Protein AF-0000000084980792 (afdb_homodimer)

Organism: NCBI:txid883114

Sequence (150 aa):
MAELKFEIVENLGVLSTNAKGWRKELNLVSWNERDAKYDLREWNEDHTRMSKGITFTEEEAKVLKEILIDEFENNMAELKFEIVENLGVLSTNAKGWRKELNLVSWNERDAKYDLREWNEDHTRMSKGITFTEEEAKVLKEILIDEFENN

Radius of gyration: 15.35 Å; Cα contacts (8 Å, |Δi|>4): 292; chains: 2; bounding box: 36×41×45 Å

Foldseek 3Di:
DPPWDKDFPFWPDWPDADPQGKTFTWTQMDIPNDGTWTKTWIAHPVRPDTDDTDTDHPVRVVVVVVVVCCVPPVD/DPPWDKDFPFWPDWPDADPQGKTFTWTQMDIPNDGTWTKTWIAHPVRPDTDDTDTDHPVRVVVVVVVVCCVPPVD

Solvent-accessible surface area (backbone atoms only — not comparable to full-atom values): 8312 Å² total; per-residue (Å²): 126,87,77,87,43,71,42,80,76,40,85,66,42,74,45,46,69,50,96,88,48,33,29,34,30,40,25,32,33,18,57,68,83,40,80,64,30,42,31,43,33,36,24,38,82,83,63,83,46,67,54,74,36,42,72,35,54,73,69,32,47,52,44,46,32,52,43,42,45,44,57,69,73,73,93,127,85,76,88,44,72,43,79,76,40,82,67,43,74,47,47,70,49,97,87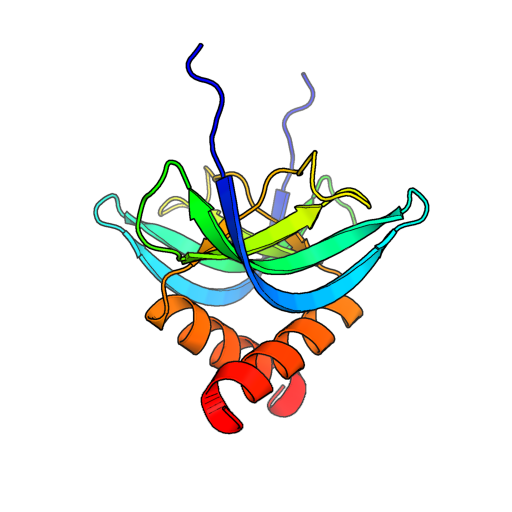,48,33,29,33,30,39,26,31,33,18,55,68,83,40,80,65,29,42,30,44,34,34,24,38,81,83,64,83,46,68,54,75,37,44,72,33,53,71,69,31,49,52,44,45,32,52,42,42,44,43,59,70,73,73,93

pLDDT: mean 93.64, std 9.21, range [44.5, 98.44]

Structure (mmCIF, N/CA/C/O backbone):
data_AF-0000000084980792-model_v1
#
loop_
_entity.id
_entity.type
_entity.pdbx_description
1 polymer 'Transcriptional coactivator p15 (PC4) C-terminal domain-containing protein'
#
loop_
_atom_site.group_PDB
_atom_site.id
_atom_site.type_symbol
_atom_site.label_atom_id
_atom_site.label_alt_id
_atom_site.label_comp_id
_atom_site.label_asym_id
_atom_site.label_entity_id
_atom_site.label_seq_id
_atom_site.pdbx_PDB_ins_code
_atom_site.Cartn_x
_atom_site.Cartn_y
_atom_site.Cartn_z
_atom_site.occupancy
_atom_site.B_iso_or_equiv
_atom_site.auth_seq_id
_atom_site.auth_comp_id
_atom_site.auth_asym_id
_atom_site.auth_atom_id
_atom_site.pdbx_PDB_model_num
ATOM 1 N N . MET A 1 1 ? 0.505 22.641 -14.539 1 45.34 1 MET A N 1
ATOM 2 C CA . MET A 1 1 ? -0.158 21.812 -13.539 1 45.34 1 MET A CA 1
ATOM 3 C C . MET A 1 1 ? 0.55 21.906 -12.195 1 45.34 1 MET A C 1
ATOM 5 O O . MET A 1 1 ? 1.742 22.219 -12.133 1 45.34 1 MET A O 1
ATOM 9 N N . ALA A 1 2 ? 0.026 22.297 -11.094 1 53.94 2 ALA A N 1
ATOM 10 C CA . ALA A 1 2 ? 0.738 22.594 -9.852 1 53.94 2 ALA A CA 1
ATOM 11 C C . ALA A 1 2 ? 1.658 21.438 -9.469 1 53.94 2 ALA A C 1
ATOM 13 O O . ALA A 1 2 ? 1.346 20.281 -9.719 1 53.94 2 ALA A O 1
ATOM 14 N N . GLU A 1 3 ? 2.926 21.516 -9.453 1 67.44 3 GLU A N 1
ATOM 15 C CA . GLU A 1 3 ? 3.934 20.516 -9.102 1 67.44 3 GLU A CA 1
ATOM 16 C C . GLU A 1 3 ? 3.607 19.844 -7.773 1 67.44 3 GLU A C 1
ATOM 18 O O . GLU A 1 3 ? 3.283 20.516 -6.793 1 67.44 3 GLU A O 1
ATOM 23 N N . LEU A 1 4 ? 3.213 18.578 -7.695 1 77.75 4 LEU A N 1
ATOM 24 C CA . LEU A 1 4 ? 2.965 17.828 -6.477 1 77.75 4 LEU A CA 1
ATOM 25 C C . LEU A 1 4 ? 4.129 17.969 -5.504 1 77.75 4 LEU A C 1
ATOM 27 O O . LEU A 1 4 ? 5.277 17.672 -5.855 1 77.75 4 LEU A O 1
ATOM 31 N N . LYS A 1 5 ? 3.859 18.688 -4.453 1 90.12 5 LYS A N 1
ATOM 32 C CA . LYS A 1 5 ? 4.879 18.859 -3.426 1 90.12 5 LYS A CA 1
ATOM 33 C C . LYS A 1 5 ? 4.766 17.797 -2.348 1 90.12 5 LYS A C 1
ATOM 35 O O . LYS A 1 5 ? 3.67 17.5 -1.868 1 90.12 5 LYS A O 1
ATOM 40 N N . PHE A 1 6 ? 5.848 17.141 -2.158 1 94.06 6 PHE A N 1
ATOM 41 C CA . PHE A 1 6 ? 5.859 16.188 -1.057 1 94.06 6 PHE A CA 1
ATOM 42 C C . PHE A 1 6 ? 7.117 16.359 -0.209 1 94.06 6 PHE A C 1
ATOM 44 O O . PHE A 1 6 ? 8.148 16.797 -0.706 1 94.06 6 PHE A O 1
ATOM 51 N N . GLU A 1 7 ? 6.914 16.016 1.064 1 94.81 7 GLU A N 1
ATOM 52 C CA . GLU A 1 7 ? 8.016 15.961 2.023 1 94.81 7 GLU A CA 1
ATOM 53 C C . GLU A 1 7 ? 7.973 14.664 2.83 1 94.81 7 GLU A C 1
ATOM 55 O O . GLU A 1 7 ? 6.957 14.352 3.453 1 94.81 7 GLU A O 1
ATOM 60 N N . ILE A 1 8 ? 9.086 13.938 2.729 1 96 8 ILE A N 1
ATOM 61 C CA . ILE A 1 8 ? 9.211 12.781 3.611 1 96 8 ILE A CA 1
ATOM 62 C C . ILE A 1 8 ? 9.609 13.242 5.012 1 96 8 ILE A C 1
ATOM 64 O O . ILE A 1 8 ? 10.742 13.664 5.234 1 96 8 ILE A O 1
ATOM 68 N N . VAL A 1 9 ? 8.711 13.094 5.887 1 96.44 9 VAL A N 1
ATOM 69 C CA . VAL A 1 9 ? 8.891 13.578 7.25 1 96.44 9 VAL A CA 1
ATOM 70 C C . VAL A 1 9 ? 9.703 12.57 8.055 1 96.44 9 VAL A C 1
ATOM 72 O O . VAL A 1 9 ? 10.516 12.953 8.898 1 96.44 9 VAL A O 1
ATOM 75 N N . GLU A 1 10 ? 9.391 11.344 7.852 1 96.69 10 GLU A N 1
ATOM 76 C CA . GLU A 1 10 ? 10.047 10.266 8.578 1 96.69 10 GLU A CA 1
ATOM 77 C C . GLU A 1 10 ? 10.094 8.984 7.746 1 96.69 10 GLU A C 1
ATOM 79 O O . GLU A 1 10 ? 9.094 8.602 7.137 1 96.69 10 GLU A O 1
ATOM 84 N N . ASN A 1 11 ? 11.273 8.391 7.633 1 97.12 11 ASN A N 1
ATOM 85 C CA . ASN A 1 11 ? 11.406 7.059 7.055 1 97.12 11 ASN A CA 1
ATOM 86 C C . ASN A 1 11 ? 11.227 5.969 8.109 1 97.12 11 ASN A C 1
ATOM 88 O O . ASN A 1 11 ? 12.047 5.84 9.016 1 97.12 11 ASN A O 1
ATOM 92 N N . LEU A 1 12 ? 10.188 5.203 7.93 1 97.62 12 LEU A N 1
ATOM 93 C CA . LEU A 1 12 ? 9.914 4.172 8.93 1 97.62 12 LEU A CA 1
ATOM 94 C C . LEU A 1 12 ? 10.609 2.863 8.562 1 97.62 12 LEU A C 1
ATOM 96 O O . LEU A 1 12 ? 10.945 2.072 9.445 1 97.62 12 LEU A O 1
ATOM 100 N N . GLY A 1 13 ? 10.766 2.627 7.293 1 97.75 13 GLY A N 1
ATOM 101 C CA . GLY A 1 13 ? 11.469 1.41 6.914 1 97.75 13 GLY A CA 1
ATOM 102 C C . GLY A 1 13 ? 11.422 1.142 5.422 1 97.75 13 GLY A C 1
ATOM 103 O O . GLY A 1 13 ? 10.609 1.724 4.699 1 97.75 13 GLY A O 1
ATOM 104 N N . VAL A 1 14 ? 12.398 0.324 5.004 1 98.06 14 VAL A N 1
ATOM 105 C CA . VAL A 1 14 ? 12.5 -0.122 3.619 1 98.06 14 VAL A CA 1
ATOM 106 C C . VAL A 1 14 ? 12.062 -1.582 3.514 1 98.06 14 VAL A C 1
ATOM 108 O O . VAL A 1 14 ? 12.57 -2.441 4.242 1 98.06 14 VAL A O 1
ATOM 111 N N . LEU A 1 15 ? 11.086 -1.791 2.611 1 98.25 15 LEU A N 1
ATOM 112 C CA . LEU A 1 15 ? 10.609 -3.158 2.449 1 98.25 15 LEU A CA 1
ATOM 113 C C . LEU A 1 15 ? 11.516 -3.945 1.509 1 98.25 15 LEU A C 1
ATOM 115 O O . LEU A 1 15 ? 11.773 -5.133 1.732 1 98.25 15 LEU A O 1
ATOM 119 N N . SER A 1 16 ? 11.914 -3.301 0.427 1 97.94 16 SER A N 1
ATOM 120 C CA . SER A 1 16 ? 12.766 -3.957 -0.554 1 97.94 16 SER A CA 1
ATOM 121 C C . SER A 1 16 ? 13.422 -2.941 -1.486 1 97.94 16 SER A C 1
ATOM 123 O O . SER A 1 16 ? 13.016 -1.776 -1.521 1 97.94 16 SER A O 1
ATOM 125 N N . THR A 1 17 ? 14.5 -3.379 -2.125 1 97.38 17 THR A N 1
ATOM 126 C CA . THR A 1 17 ? 15.164 -2.646 -3.197 1 97.38 17 THR A CA 1
ATOM 127 C C . THR A 1 17 ? 15.211 -3.48 -4.473 1 97.38 17 THR A C 1
ATOM 129 O O . THR A 1 17 ? 15.641 -4.633 -4.449 1 97.38 17 THR A O 1
ATOM 132 N N . ASN A 1 18 ? 14.648 -2.838 -5.617 1 95.56 18 ASN A N 1
ATOM 133 C CA . ASN A 1 18 ? 14.648 -3.633 -6.844 1 95.56 18 ASN A CA 1
ATOM 134 C C . ASN A 1 18 ? 15.938 -3.438 -7.637 1 95.56 18 ASN A C 1
ATOM 136 O O . ASN A 1 18 ? 16.844 -2.713 -7.203 1 95.56 18 ASN A O 1
ATOM 140 N N . ALA A 1 19 ? 15.992 -4.145 -8.758 1 94.56 19 ALA A N 1
ATOM 141 C CA . ALA A 1 19 ? 17.219 -4.188 -9.547 1 94.56 19 ALA A CA 1
ATOM 142 C C . ALA A 1 19 ? 17.594 -2.797 -10.047 1 94.56 19 ALA A C 1
ATOM 144 O O . ALA A 1 19 ? 18.781 -2.514 -10.289 1 94.56 19 ALA A O 1
ATOM 145 N N . LYS A 1 20 ? 16.688 -1.832 -10.211 1 94.88 20 LYS A N 1
ATOM 146 C CA . LYS A 1 20 ? 16.922 -0.485 -10.719 1 94.88 20 LYS A CA 1
ATOM 147 C C . LYS A 1 20 ? 17.281 0.479 -9.594 1 94.88 20 LYS A C 1
ATOM 149 O O . LYS A 1 20 ? 17.531 1.66 -9.836 1 94.88 20 LYS A O 1
ATOM 154 N N . GLY A 1 21 ? 17.25 -0.039 -8.391 1 96 21 GLY A N 1
ATOM 155 C CA . GLY A 1 21 ? 17.609 0.781 -7.246 1 96 21 GLY A CA 1
ATOM 156 C C . GLY A 1 21 ? 16.422 1.43 -6.582 1 96 21 GLY A C 1
ATOM 157 O O . GLY A 1 21 ? 16.562 2.182 -5.613 1 96 21 GLY A O 1
ATOM 158 N N . TRP A 1 22 ? 15.289 1.213 -7.09 1 97.3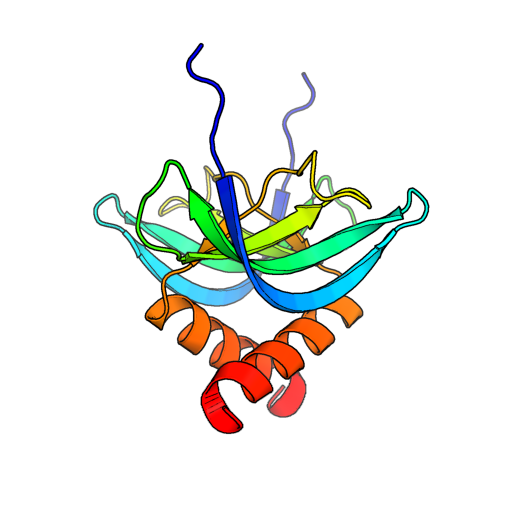1 22 TRP A N 1
ATOM 159 C CA . TRP A 1 22 ? 14.086 1.748 -6.469 1 97.31 22 TRP A CA 1
ATOM 160 C C . TRP A 1 22 ? 13.766 1.012 -5.168 1 97.31 22 TRP A C 1
ATOM 162 O O . TRP A 1 22 ? 13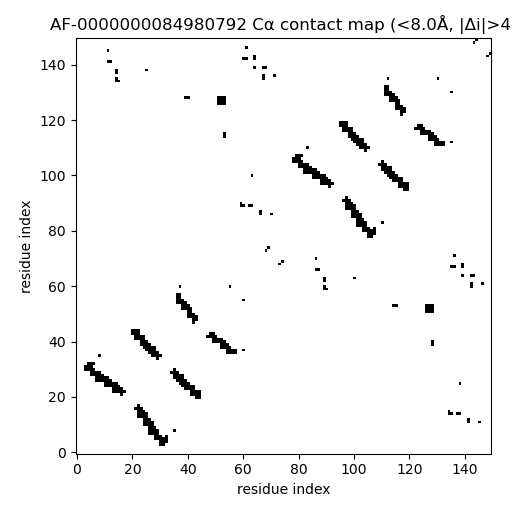.891 -0.214 -5.098 1 97.31 22 TRP A O 1
ATOM 172 N N . ARG A 1 23 ? 13.359 1.793 -4.148 1 97.69 23 ARG A N 1
ATOM 173 C CA . ARG A 1 23 ? 13.086 1.238 -2.826 1 97.69 23 ARG A CA 1
ATOM 174 C C . ARG A 1 23 ? 11.602 1.351 -2.482 1 97.69 23 ARG A C 1
ATOM 176 O O . ARG A 1 23 ? 11 2.408 -2.664 1 97.69 23 ARG A O 1
ATOM 183 N N . LYS A 1 24 ? 11.039 0.201 -2.129 1 98.06 24 LYS A N 1
ATOM 184 C CA . LYS A 1 24 ? 9.711 0.223 -1.521 1 98.06 24 LYS A CA 1
ATOM 185 C C . LYS A 1 24 ? 9.797 0.557 -0.034 1 98.06 24 LYS A C 1
ATOM 187 O O . LYS A 1 24 ? 10.43 -0.167 0.736 1 98.06 24 LYS A O 1
ATOM 192 N N . GLU A 1 25 ? 9.102 1.697 0.306 1 98.19 25 GLU A N 1
ATOM 193 C CA . GLU A 1 25 ? 9.312 2.207 1.658 1 98.19 25 GLU A CA 1
ATOM 194 C C . GLU A 1 25 ? 7.988 2.525 2.34 1 98.19 25 GLU A C 1
ATOM 196 O O . GLU A 1 25 ? 7.02 2.912 1.68 1 98.19 25 GLU A O 1
ATOM 201 N N . LEU A 1 26 ? 7.949 2.316 3.623 1 98.38 26 LEU A N 1
ATOM 202 C CA . LEU A 1 26 ? 6.949 2.938 4.484 1 98.38 26 LEU A CA 1
ATOM 203 C C . LEU A 1 26 ? 7.492 4.215 5.117 1 98.38 26 LEU A C 1
ATOM 205 O O . LEU A 1 26 ? 8.539 4.191 5.766 1 98.38 26 LEU A O 1
ATOM 209 N N . ASN A 1 27 ? 6.82 5.297 4.828 1 98 27 ASN A N 1
ATOM 210 C CA . ASN A 1 27 ? 7.215 6.602 5.34 1 98 27 ASN A CA 1
ATOM 211 C C . ASN A 1 27 ? 6.02 7.375 5.895 1 98 27 ASN A C 1
ATOM 213 O O . ASN A 1 27 ? 4.871 7.039 5.602 1 98 27 ASN A O 1
ATOM 217 N N . LEU A 1 28 ? 6.352 8.297 6.758 1 97.88 28 LEU A N 1
ATOM 218 C CA . LEU A 1 28 ? 5.43 9.406 6.965 1 97.88 28 LEU A CA 1
ATOM 219 C C . LEU A 1 28 ? 5.695 10.531 5.965 1 97.88 28 LEU A C 1
ATOM 221 O O . LEU A 1 28 ? 6.805 11.07 5.914 1 97.88 28 LEU A O 1
ATOM 225 N N . VAL A 1 29 ? 4.699 10.805 5.117 1 96.56 29 VAL A N 1
ATOM 226 C CA . VAL A 1 29 ? 4.906 11.758 4.039 1 96.56 29 VAL A CA 1
ATOM 227 C C . VAL A 1 29 ? 3.85 12.859 4.113 1 96.56 29 VAL A C 1
ATOM 229 O O . VAL A 1 29 ? 2.664 12.578 4.301 1 96.56 29 VAL A O 1
ATOM 232 N N . SER A 1 30 ? 4.309 14.133 4.066 1 96.69 30 SER A N 1
ATOM 233 C CA . SER A 1 30 ? 3.428 15.281 3.875 1 96.69 30 SER A CA 1
ATOM 234 C C . SER A 1 30 ? 3.234 15.586 2.395 1 96.69 30 SER A C 1
ATOM 236 O O . SER A 1 30 ? 4.203 15.852 1.68 1 96.69 30 SER A O 1
ATOM 238 N N . TRP A 1 31 ? 1.978 15.516 1.952 1 94.06 31 TRP A N 1
ATOM 239 C CA . TRP A 1 31 ? 1.623 15.805 0.566 1 94.06 31 TRP A CA 1
ATOM 240 C C . TRP A 1 31 ? 0.959 17.172 0.45 1 94.06 31 TRP A C 1
ATOM 242 O O . TRP A 1 31 ? -0.046 17.438 1.111 1 94.06 31 TRP A O 1
ATOM 252 N N . ASN A 1 32 ? 1.549 17.969 -0.332 1 93.88 32 ASN A N 1
ATOM 253 C CA . ASN A 1 32 ? 1.041 19.312 -0.573 1 93.88 32 ASN A CA 1
ATOM 254 C C . ASN A 1 32 ? 0.936 20.125 0.723 1 93.88 32 ASN A C 1
ATOM 256 O O . ASN A 1 32 ? -0.074 20.781 0.968 1 93.88 32 ASN A O 1
ATOM 260 N N . GLU A 1 33 ? 1.863 19.859 1.594 1 92.81 33 GLU A N 1
ATOM 261 C CA . GLU A 1 33 ? 2.035 20.625 2.824 1 92.81 33 GLU A CA 1
ATOM 262 C C . GLU A 1 33 ? 0.911 20.344 3.814 1 92.81 33 GLU A C 1
ATOM 264 O O . GLU A 1 33 ? 0.549 21.203 4.617 1 92.81 33 GLU A O 1
ATOM 269 N N . ARG A 1 34 ? 0.296 19.234 3.656 1 94.44 34 ARG A N 1
ATOM 270 C CA . ARG A 1 34 ? -0.721 18.781 4.602 1 94.44 34 ARG A CA 1
ATOM 271 C C . ARG A 1 34 ? -0.111 17.891 5.676 1 94.44 34 ARG A C 1
ATOM 273 O O . ARG A 1 34 ? 1.098 17.641 5.676 1 94.44 34 ARG A O 1
ATOM 280 N N . ASP A 1 35 ? -0.936 17.594 6.602 1 95.25 35 ASP A N 1
ATOM 281 C CA . ASP A 1 35 ? -0.464 16.719 7.668 1 95.25 35 ASP A CA 1
ATOM 282 C C . ASP A 1 35 ? 0.107 15.43 7.098 1 95.25 35 ASP A C 1
ATOM 284 O O . ASP A 1 35 ? -0.446 14.859 6.156 1 95.25 35 ASP A O 1
ATOM 288 N N . ALA A 1 36 ? 1.197 14.977 7.684 1 96.06 36 ALA A N 1
ATOM 289 C CA . ALA A 1 36 ? 1.863 13.766 7.215 1 96.06 36 ALA A CA 1
ATOM 290 C C . ALA A 1 36 ? 0.975 12.539 7.414 1 96.06 36 ALA A C 1
ATOM 292 O O . ALA A 1 36 ? 0.259 12.438 8.414 1 96.06 36 ALA A O 1
ATOM 293 N N . LYS A 1 37 ? 1.021 11.641 6.473 1 96.31 37 LYS A N 1
ATOM 294 C CA . LYS A 1 37 ? 0.324 10.359 6.531 1 96.31 37 LYS A CA 1
ATOM 295 C C . LYS A 1 37 ? 1.292 9.203 6.324 1 96.31 37 LYS A C 1
ATOM 297 O O . LYS A 1 37 ? 2.381 9.383 5.777 1 96.31 37 LYS A O 1
ATOM 302 N N . TYR A 1 38 ? 0.862 8.117 6.844 1 97.81 38 TYR A N 1
ATOM 303 C CA . TYR A 1 38 ? 1.593 6.914 6.465 1 97.81 38 TYR A CA 1
ATOM 304 C C . TYR A 1 38 ? 1.484 6.664 4.965 1 97.81 38 TYR A C 1
ATOM 306 O O . TYR A 1 38 ? 0.412 6.824 4.379 1 97.81 38 TYR A O 1
ATOM 314 N N . ASP A 1 39 ? 2.609 6.34 4.367 1 97.62 39 ASP A N 1
ATOM 315 C CA . ASP A 1 39 ? 2.686 6.191 2.918 1 97.62 39 ASP A CA 1
ATOM 316 C C . ASP A 1 39 ? 3.535 4.98 2.535 1 97.62 39 ASP A C 1
ATOM 318 O O . ASP A 1 39 ? 4.633 4.793 3.066 1 97.62 39 ASP A O 1
ATOM 322 N N . LEU A 1 40 ? 2.953 4.125 1.795 1 97.88 40 LEU A N 1
ATOM 323 C CA . LEU A 1 40 ? 3.67 2.982 1.237 1 97.88 40 LEU A CA 1
ATOM 324 C C . LEU A 1 40 ? 3.85 3.135 -0.269 1 97.88 40 LEU A C 1
ATOM 326 O O . LEU A 1 40 ? 2.867 3.197 -1.012 1 97.88 40 LEU A O 1
ATOM 330 N N . ARG A 1 41 ? 5.156 3.262 -0.71 1 97.25 41 ARG A N 1
ATOM 331 C CA . ARG A 1 41 ? 5.422 3.514 -2.123 1 97.25 41 ARG A CA 1
ATOM 332 C C . ARG A 1 41 ? 6.875 3.209 -2.473 1 97.25 41 ARG A C 1
ATOM 334 O O . ARG A 1 41 ? 7.699 2.99 -1.583 1 97.25 41 ARG A O 1
ATOM 341 N N . GLU A 1 42 ? 7.098 3.164 -3.809 1 97.19 42 GLU A N 1
ATOM 342 C CA . GLU A 1 42 ? 8.461 2.988 -4.293 1 97.19 42 GLU A CA 1
ATOM 343 C C . GLU A 1 42 ? 9.102 4.328 -4.641 1 97.19 42 GLU A C 1
ATOM 345 O O . GLU A 1 42 ? 8.453 5.191 -5.238 1 97.19 42 GLU A O 1
ATOM 350 N N . TRP A 1 43 ? 10.289 4.414 -4.246 1 97.06 43 TRP A N 1
ATOM 351 C CA . TRP A 1 43 ? 11.055 5.637 -4.461 1 97.06 43 TRP A CA 1
ATOM 352 C C . TRP A 1 43 ? 12.367 5.336 -5.176 1 97.06 43 TRP A C 1
ATOM 354 O O . TRP A 1 43 ? 13 4.309 -4.918 1 97.06 43 TRP A O 1
ATOM 364 N N . ASN A 1 44 ? 12.68 6.297 -6.016 1 96.38 44 ASN A N 1
ATOM 365 C CA . ASN A 1 44 ? 14.031 6.164 -6.551 1 96.38 44 ASN A CA 1
ATOM 366 C C . ASN A 1 44 ? 15.086 6.539 -5.512 1 96.38 44 ASN A C 1
ATOM 368 O O . ASN A 1 44 ? 14.75 6.996 -4.418 1 96.38 44 ASN A O 1
ATOM 372 N N . GLU A 1 45 ? 16.328 6.301 -5.859 1 91.06 45 GLU A N 1
ATOM 373 C CA . GLU A 1 45 ? 17.438 6.359 -4.91 1 91.06 45 GLU A CA 1
ATOM 374 C C . GLU A 1 45 ? 17.484 7.715 -4.211 1 91.06 45 GLU A C 1
ATOM 376 O O . GLU A 1 45 ? 17.688 7.781 -2.998 1 91.06 45 GLU A O 1
ATOM 381 N N . ASP A 1 46 ? 17.281 8.805 -4.926 1 90.25 46 ASP A N 1
ATOM 382 C CA . ASP A 1 46 ? 17.406 10.125 -4.324 1 90.25 46 ASP A CA 1
ATOM 383 C C . ASP A 1 46 ? 16.047 10.695 -3.957 1 90.25 46 ASP A C 1
ATOM 385 O O . ASP A 1 46 ? 15.914 11.891 -3.664 1 90.25 46 ASP A O 1
ATOM 389 N N . HIS A 1 47 ? 14.945 9.859 -3.939 1 91.81 47 HIS A N 1
ATOM 390 C CA . HIS A 1 47 ? 13.586 10.203 -3.549 1 91.81 47 HIS A CA 1
ATOM 391 C C . HIS A 1 47 ? 13.07 11.398 -4.348 1 91.81 47 HIS A C 1
ATOM 393 O O . HIS A 1 47 ? 12.305 12.219 -3.824 1 91.81 47 HIS A O 1
ATOM 399 N N . THR A 1 48 ? 13.547 11.531 -5.625 1 91.06 48 THR A N 1
ATOM 400 C CA . THR A 1 48 ? 13.039 12.594 -6.48 1 91.06 48 THR A CA 1
ATOM 401 C C . T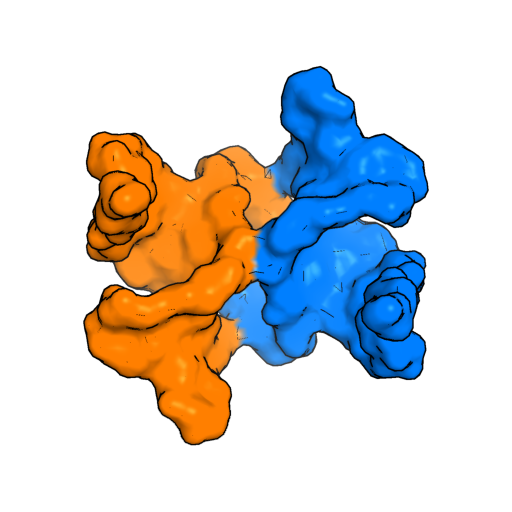HR A 1 48 ? 11.844 12.109 -7.301 1 91.06 48 THR A C 1
ATOM 403 O O . THR A 1 48 ? 11.086 12.914 -7.844 1 91.06 48 THR A O 1
ATOM 406 N N . ARG A 1 49 ? 11.742 10.789 -7.434 1 92.62 49 ARG A N 1
ATOM 407 C CA . ARG A 1 49 ? 10.625 10.156 -8.133 1 92.62 49 ARG A CA 1
ATOM 408 C C . ARG A 1 49 ? 9.977 9.078 -7.27 1 92.62 49 ARG A C 1
ATOM 410 O O . ARG A 1 49 ? 10.633 8.492 -6.406 1 92.62 49 ARG A O 1
ATOM 417 N N . MET A 1 50 ? 8.742 8.938 -7.574 1 93.88 50 MET A N 1
ATOM 418 C CA . MET A 1 50 ? 8.008 7.898 -6.859 1 93.88 50 MET A CA 1
ATOM 419 C C . MET A 1 50 ? 7 7.219 -7.781 1 93.88 50 MET A C 1
ATOM 421 O O . MET A 1 50 ? 6.57 7.801 -8.781 1 93.88 50 MET A O 1
ATOM 425 N N . SER A 1 51 ? 6.742 5.969 -7.406 1 92.25 51 SER A N 1
ATOM 426 C CA . SER A 1 51 ? 5.652 5.273 -8.086 1 92.25 51 SER A CA 1
ATOM 427 C C . SER A 1 51 ? 4.32 5.531 -7.391 1 92.25 51 SER A C 1
ATOM 429 O O . SER A 1 51 ? 4.246 6.332 -6.453 1 92.25 51 SER A O 1
ATOM 431 N N . LYS A 1 52 ? 3.348 5.008 -8.039 1 90 52 LYS A N 1
ATOM 432 C CA . LYS A 1 52 ? 2.061 5.062 -7.352 1 90 52 LYS A CA 1
ATOM 433 C C . LYS A 1 52 ? 2.104 4.277 -6.043 1 90 52 LYS A C 1
ATOM 435 O O . LYS A 1 52 ? 2.773 3.246 -5.953 1 90 52 LYS A O 1
ATOM 440 N N . GLY A 1 53 ? 1.457 4.836 -5.055 1 94.44 53 GLY A N 1
ATOM 441 C CA . GLY A 1 53 ? 1.394 4.203 -3.75 1 94.44 53 GLY A CA 1
ATOM 442 C C . GLY A 1 53 ? 0.057 4.395 -3.057 1 94.44 53 GLY A C 1
ATOM 443 O O . GLY A 1 53 ? -0.954 4.66 -3.711 1 94.44 53 GLY A O 1
ATOM 444 N N . ILE A 1 54 ? 0.145 4.152 -1.828 1 96 54 ILE A N 1
ATOM 445 C CA . ILE A 1 54 ? -1.084 4.262 -1.05 1 96 54 ILE A CA 1
ATOM 446 C C . ILE A 1 54 ? -0.783 4.895 0.305 1 96 54 ILE A C 1
ATOM 448 O O . ILE A 1 54 ? 0.271 4.645 0.895 1 96 54 ILE A O 1
ATOM 452 N N . THR A 1 55 ? -1.68 5.699 0.762 1 96.06 55 THR A N 1
ATOM 453 C CA . THR A 1 55 ? -1.562 6.344 2.064 1 96.06 55 THR A CA 1
ATOM 454 C C . THR A 1 55 ? -2.551 5.742 3.059 1 96.06 55 THR A C 1
ATOM 456 O O . THR A 1 55 ? -3.58 5.191 2.662 1 96.06 55 THR A O 1
ATOM 459 N N . PHE A 1 56 ? -2.199 5.855 4.273 1 95.81 56 PHE A N 1
ATOM 460 C CA . PHE A 1 56 ? -3.002 5.336 5.375 1 95.81 56 PHE A CA 1
ATOM 461 C C . PHE A 1 56 ? -3.088 6.352 6.508 1 95.81 56 PHE A C 1
ATOM 463 O O . PHE A 1 56 ? -2.141 7.102 6.75 1 95.81 56 PHE A O 1
ATOM 470 N N . THR A 1 57 ? -4.254 6.332 7.133 1 95.75 57 THR A N 1
ATOM 471 C CA . THR A 1 57 ? -4.305 6.965 8.445 1 95.75 57 THR A CA 1
ATOM 472 C C . THR A 1 57 ? -3.604 6.102 9.492 1 95.75 57 THR A C 1
ATOM 474 O O . THR A 1 57 ? -3.242 4.953 9.219 1 95.75 57 THR A O 1
ATOM 477 N N . GLU A 1 58 ? -3.404 6.734 10.664 1 96.31 58 GLU A N 1
ATOM 478 C CA . GLU A 1 58 ? -2.822 5.957 11.75 1 96.31 58 GLU A CA 1
ATOM 479 C C . GLU A 1 58 ? -3.699 4.758 12.109 1 96.31 58 GLU A C 1
ATOM 481 O O . GLU A 1 58 ? -3.193 3.662 12.352 1 96.31 58 GLU A O 1
ATOM 486 N N . GLU A 1 59 ? -4.961 4.973 12.156 1 97.31 59 GLU A N 1
ATOM 487 C CA . GLU A 1 59 ? -5.895 3.895 12.461 1 97.31 59 GLU A CA 1
ATOM 488 C C . GLU A 1 59 ? -5.777 2.762 11.445 1 97.31 59 GLU A C 1
ATOM 490 O O . GLU A 1 59 ? -5.742 1.588 11.82 1 97.31 59 GLU A O 1
ATOM 495 N N . GLU A 1 60 ? -5.688 3.072 10.227 1 97.94 60 GLU A N 1
ATOM 496 C CA . GLU A 1 60 ? -5.555 2.078 9.164 1 97.94 60 GLU A CA 1
ATOM 497 C C . GLU A 1 60 ? -4.254 1.294 9.305 1 97.94 60 GLU A C 1
ATOM 499 O O . GLU A 1 60 ? -4.223 0.083 9.07 1 97.94 60 GLU A O 1
ATOM 504 N N . ALA A 1 61 ? -3.199 2.018 9.641 1 98.12 61 ALA A N 1
ATOM 505 C CA . ALA A 1 61 ? -1.901 1.372 9.805 1 98.12 61 ALA A CA 1
ATOM 506 C C . ALA A 1 61 ? -1.942 0.346 10.938 1 98.12 61 ALA A C 1
ATOM 508 O O . ALA A 1 61 ? -1.334 -0.722 10.836 1 98.12 61 ALA A O 1
ATOM 509 N N . LYS A 1 62 ? -2.658 0.701 11.945 1 98.19 62 LYS A N 1
ATOM 510 C CA . LYS A 1 62 ? -2.779 -0.222 13.07 1 98.19 62 LYS A CA 1
ATOM 511 C C . LYS A 1 62 ? -3.562 -1.47 12.672 1 98.19 62 LYS A C 1
ATOM 513 O O . LYS A 1 62 ? -3.195 -2.586 13.047 1 98.19 62 LYS A O 1
ATOM 518 N N . VAL A 1 63 ? -4.598 -1.246 11.945 1 98.38 63 VAL A N 1
ATOM 519 C CA . VAL A 1 63 ? -5.383 -2.385 11.477 1 98.38 63 VAL A CA 1
ATOM 520 C C . VAL A 1 63 ? -4.531 -3.26 10.562 1 98.38 63 VAL A C 1
ATOM 522 O O . VAL A 1 63 ? -4.578 -4.488 10.648 1 98.38 63 VAL A O 1
ATOM 525 N N . LEU A 1 64 ? -3.775 -2.621 9.695 1 98.44 64 LEU A N 1
ATOM 526 C CA . LEU A 1 64 ? -2.889 -3.352 8.797 1 98.44 64 LEU A CA 1
ATOM 527 C C . LEU A 1 64 ? -1.922 -4.23 9.586 1 98.44 64 LEU A C 1
ATOM 529 O O . LEU A 1 64 ? -1.707 -5.391 9.234 1 98.44 64 LEU A O 1
ATOM 533 N N . LYS A 1 65 ? -1.361 -3.607 10.578 1 98.25 65 LYS A N 1
ATOM 534 C CA . LYS A 1 65 ? -0.465 -4.355 11.453 1 98.25 65 LYS A CA 1
ATOM 535 C C . LYS A 1 65 ? -1.141 -5.617 11.984 1 98.25 65 LYS A C 1
ATOM 537 O O . LYS A 1 65 ? -0.573 -6.711 11.906 1 98.25 65 LYS A O 1
ATOM 542 N N . GLU A 1 66 ? -2.318 -5.473 12.469 1 98.12 66 GLU A N 1
ATOM 543 C CA . GLU A 1 66 ? -3.035 -6.602 13.047 1 98.12 66 GLU A CA 1
ATOM 544 C C . GLU A 1 66 ? -3.334 -7.668 12 1 98.12 66 GLU A C 1
ATOM 546 O O . GLU A 1 66 ? -3.25 -8.867 12.281 1 98.12 66 GLU A O 1
ATOM 551 N N . ILE A 1 67 ? -3.725 -7.262 10.836 1 98.25 67 ILE A N 1
ATOM 552 C CA . ILE A 1 67 ? -4.016 -8.195 9.758 1 98.25 67 ILE A CA 1
ATOM 553 C C . ILE A 1 67 ? -2.758 -8.992 9.414 1 98.25 67 ILE A C 1
ATOM 555 O O . ILE A 1 67 ? -2.818 -10.211 9.227 1 98.25 67 ILE A O 1
ATOM 559 N N . LEU A 1 68 ? -1.649 -8.297 9.328 1 98.19 68 LEU A N 1
ATOM 560 C CA . LEU A 1 68 ? -0.394 -8.953 8.977 1 98.19 68 LEU A CA 1
ATOM 561 C C . LEU A 1 68 ? 0.046 -9.914 10.07 1 98.19 68 LEU A C 1
ATOM 563 O O . LEU A 1 68 ? 0.561 -11 9.773 1 98.19 68 LEU A O 1
ATOM 567 N N . ILE A 1 69 ? -0.141 -9.555 11.273 1 97.69 69 ILE A N 1
ATOM 568 C CA . ILE A 1 69 ? 0.182 -10.445 12.383 1 97.69 69 ILE A CA 1
ATOM 569 C C . ILE A 1 69 ? -0.672 -11.711 12.297 1 97.69 69 ILE A C 1
ATOM 571 O O . ILE A 1 69 ? -0.161 -12.82 12.445 1 97.69 69 ILE A O 1
ATOM 575 N N . ASP A 1 70 ? -1.923 -11.5 12.094 1 97.44 70 ASP A N 1
ATOM 576 C CA . ASP A 1 70 ? -2.82 -12.648 11.969 1 97.44 70 ASP A CA 1
ATOM 577 C C . ASP A 1 70 ? -2.408 -13.547 10.805 1 97.44 70 ASP A C 1
ATOM 579 O O . ASP A 1 70 ? -2.422 -14.773 10.93 1 97.44 70 ASP A O 1
ATOM 583 N N . GLU A 1 71 ? -2.061 -12.969 9.719 1 96.56 71 GLU A N 1
ATOM 584 C CA . GLU A 1 71 ? -1.696 -13.688 8.5 1 96.56 71 GLU A CA 1
ATOM 585 C C . GLU A 1 71 ? -0.448 -14.539 8.711 1 96.56 71 GLU A C 1
ATOM 587 O O . GLU A 1 71 ? -0.383 -15.68 8.25 1 96.56 71 GLU A O 1
ATOM 592 N N . PHE A 1 72 ? 0.562 -14.062 9.469 1 96.62 72 PHE A N 1
ATOM 593 C CA . PHE A 1 72 ? 1.861 -14.727 9.484 1 96.62 72 PHE A CA 1
ATOM 594 C C . PHE A 1 72 ? 2.09 -15.438 10.805 1 96.62 72 PHE A C 1
ATOM 596 O O . PHE A 1 72 ? 2.986 -16.281 10.922 1 96.62 72 PHE A O 1
ATOM 603 N N . GLU A 1 73 ? 1.386 -15.133 11.742 1 92.38 73 GLU A N 1
ATOM 604 C CA . GLU A 1 73 ? 1.639 -15.727 13.047 1 92.38 73 GLU A CA 1
ATOM 605 C C . GLU A 1 73 ? 0.485 -16.625 13.477 1 92.38 73 GLU A C 1
ATOM 607 O O . GLU A 1 73 ? 0.667 -17.531 14.297 1 92.38 73 GLU A O 1
ATOM 612 N N . ASN A 1 74 ? -0.769 -16.344 13.078 1 84.44 74 ASN A N 1
ATOM 613 C CA . ASN A 1 74 ? -1.908 -17.141 13.531 1 84.44 74 ASN A CA 1
ATOM 614 C C . ASN A 1 74 ? -2.436 -18.047 12.414 1 84.44 74 ASN A C 1
ATOM 616 O O . ASN A 1 74 ? -3.301 -18.891 12.656 1 84.44 74 ASN A O 1
ATOM 620 N N . ASN A 1 75 ? -1.961 -17.844 11.211 1 69.19 75 ASN A N 1
ATOM 621 C CA . ASN A 1 75 ? -2.393 -18.75 10.156 1 69.19 75 ASN A CA 1
ATOM 622 C C . ASN A 1 75 ? -1.249 -19.641 9.68 1 69.19 75 ASN A C 1
ATOM 624 O O . ASN A 1 75 ? -0.095 -19.203 9.641 1 69.19 75 ASN A O 1
ATOM 628 N N . MET B 1 1 ? -7.383 -1.857 -25.719 1 44.5 1 MET B N 1
ATOM 629 C CA . MET B 1 1 ? -6.371 -2.045 -24.688 1 44.5 1 MET B CA 1
ATOM 630 C C . MET B 1 1 ? -6.684 -3.273 -23.844 1 44.5 1 MET B C 1
ATOM 632 O O . MET B 1 1 ? -7.844 -3.684 -23.734 1 44.5 1 MET B O 1
ATOM 636 N N . ALA B 1 2 ? -5.961 -4.305 -23.703 1 53.66 2 ALA B N 1
ATOM 637 C CA . ALA B 1 2 ? -6.324 -5.566 -23.062 1 53.66 2 ALA B CA 1
ATOM 638 C C . ALA B 1 2 ? -6.922 -5.328 -21.672 1 53.66 2 ALA B C 1
ATOM 640 O O . ALA B 1 2 ? -6.527 -4.395 -20.969 1 53.66 2 ALA B O 1
ATOM 641 N N . GLU B 1 3 ? -8.125 -5.578 -21.375 1 66.81 3 GLU B N 1
ATOM 642 C CA . GLU B 1 3 ? -8.844 -5.418 -20.109 1 66.81 3 GLU B CA 1
ATOM 643 C C . GLU B 1 3 ? -8.062 -6.02 -18.953 1 66.81 3 GLU B C 1
ATOM 645 O O . GLU B 1 3 ? -7.574 -7.148 -19.047 1 66.81 3 GLU B O 1
ATOM 650 N N . LEU B 1 4 ? -7.48 -5.273 -18.031 1 77.44 4 LEU B N 1
ATOM 651 C CA . LEU B 1 4 ? -6.793 -5.754 -16.844 1 77.44 4 LEU B CA 1
ATOM 652 C C . LEU B 1 4 ? -7.645 -6.781 -16.094 1 77.44 4 LEU B C 1
ATOM 654 O O . LEU B 1 4 ? -8.789 -6.496 -15.734 1 77.44 4 LEU B O 1
ATOM 658 N N . LYS B 1 5 ? -7.18 -8 -16.188 1 90.12 5 LYS B N 1
ATOM 659 C CA . LYS B 1 5 ? -7.891 -9.07 -15.492 1 90.12 5 LYS B CA 1
ATOM 660 C C . LYS B 1 5 ? -7.324 -9.281 -14.094 1 90.12 5 LYS B C 1
ATOM 662 O O . LYS B 1 5 ? -6.105 -9.336 -13.914 1 90.12 5 LYS B O 1
ATOM 667 N N . PHE B 1 6 ? -8.211 -9.211 -13.18 1 94.06 6 PHE B N 1
ATOM 668 C CA . PHE B 1 6 ? -7.777 -9.523 -11.828 1 94.06 6 PHE B CA 1
ATOM 669 C C . PHE B 1 6 ? -8.758 -10.484 -11.156 1 94.06 6 PHE B C 1
ATOM 671 O O . PHE B 1 6 ? -9.938 -10.508 -11.492 1 94.06 6 PHE B O 1
ATOM 678 N N . GLU B 1 7 ? -8.156 -11.258 -10.25 1 94.81 7 GLU B N 1
ATOM 679 C CA . GLU B 1 7 ? -8.922 -12.141 -9.375 1 94.81 7 GLU B CA 1
ATOM 680 C C . GLU B 1 7 ? -8.477 -12.016 -7.926 1 94.81 7 GLU B C 1
ATOM 682 O O . GLU B 1 7 ? -7.289 -12.172 -7.625 1 94.81 7 GLU B O 1
ATOM 687 N N . ILE B 1 8 ? -9.445 -11.656 -7.09 1 95.94 8 ILE B N 1
ATOM 688 C CA . ILE B 1 8 ? -9.148 -11.695 -5.66 1 95.94 8 ILE B CA 1
ATOM 689 C C . ILE B 1 8 ? -9.195 -13.141 -5.164 1 95.94 8 ILE B C 1
ATOM 691 O O . ILE B 1 8 ? -10.266 -13.734 -5.055 1 95.94 8 ILE B O 1
ATOM 695 N N . VAL B 1 9 ? -8.07 -13.609 -4.824 1 96.5 9 VAL B N 1
ATOM 696 C CA . VAL B 1 9 ? -7.926 -15.008 -4.422 1 96.5 9 VAL B CA 1
ATOM 697 C C . VAL B 1 9 ? -8.328 -15.172 -2.957 1 96.5 9 VAL B C 1
ATOM 699 O O . VAL B 1 9 ? -8.922 -16.188 -2.58 1 96.5 9 VAL B O 1
ATOM 702 N N . GLU B 1 10 ? -7.922 -14.234 -2.186 1 96.75 10 GLU B N 1
ATOM 703 C CA . GLU B 1 10 ? -8.195 -14.266 -0.752 1 96.75 10 GLU B CA 1
ATOM 704 C C . GLU B 1 10 ? -8.289 -12.859 -0.173 1 96.75 10 GLU B C 1
ATOM 706 O O . GLU B 1 10 ? -7.457 -12 -0.472 1 96.75 10 GLU B O 1
ATOM 711 N N . ASN B 1 11 ? -9.344 -12.594 0.58 1 97.12 11 ASN B N 1
ATOM 712 C CA . ASN B 1 11 ? -9.445 -11.367 1.362 1 97.12 11 ASN B CA 1
ATOM 713 C C . ASN B 1 11 ? -8.82 -11.531 2.744 1 97.12 11 ASN B C 1
ATOM 715 O O . ASN B 1 11 ? -9.32 -12.297 3.57 1 97.12 11 ASN B O 1
ATOM 719 N N . LEU B 1 12 ? -7.785 -10.773 2.963 1 97.62 12 LEU B N 1
ATOM 720 C CA . LEU B 1 12 ? -7.094 -10.914 4.238 1 97.62 12 LEU B CA 1
ATOM 721 C C . LEU B 1 12 ? -7.668 -9.953 5.277 1 97.62 12 LEU B C 1
ATOM 723 O O . LEU B 1 12 ? -7.629 -10.234 6.477 1 97.62 12 LEU B O 1
ATOM 727 N N . GLY B 1 13 ? -8.148 -8.836 4.832 1 97.75 13 GLY B N 1
ATOM 728 C CA . GLY B 1 13 ? -8.742 -7.918 5.789 1 97.75 13 GLY B CA 1
ATOM 729 C C . GLY B 1 13 ? -9.086 -6.566 5.188 1 97.75 13 GLY B C 1
ATOM 730 O O . GLY B 1 13 ? -8.594 -6.219 4.109 1 97.75 13 GLY B O 1
ATOM 731 N N . VAL B 1 14 ? -10 -5.902 5.871 1 98.06 14 VAL B N 1
ATOM 732 C CA . VAL B 1 14 ? -10.422 -4.551 5.508 1 98.06 14 VAL B CA 1
ATOM 733 C C . VAL B 1 14 ? -9.828 -3.545 6.492 1 98.06 14 VAL B C 1
ATOM 735 O O . VAL B 1 14 ? -9.984 -3.688 7.707 1 98.06 14 VAL B O 1
ATOM 738 N N . LEU B 1 15 ? -9.125 -2.561 5.906 1 98.25 15 LEU B N 1
ATOM 739 C CA . LEU B 1 15 ? -8.516 -1.557 6.773 1 98.25 15 LEU B CA 1
ATOM 740 C C . LEU B 1 15 ? -9.531 -0.476 7.145 1 98.25 15 LEU B C 1
ATOM 742 O O . LEU B 1 15 ? -9.531 0.012 8.273 1 98.25 15 LEU B O 1
ATOM 746 N N . SER B 1 16 ? -10.297 -0.059 6.16 1 97.94 16 SER B N 1
ATOM 747 C CA . SER B 1 16 ? -11.289 0.985 6.391 1 97.94 16 SER B CA 1
ATOM 748 C C . SER B 1 16 ? -12.312 1.035 5.262 1 97.94 16 SER B C 1
ATOM 750 O O . SER B 1 16 ? -12.109 0.43 4.207 1 97.94 16 SER B O 1
ATOM 752 N N . THR B 1 17 ? -13.445 1.648 5.559 1 97.38 17 THR B N 1
ATOM 753 C CA . THR B 1 17 ? -14.477 1.973 4.582 1 97.38 17 THR B CA 1
ATOM 754 C C . THR B 1 17 ? -14.758 3.473 4.566 1 97.38 17 THR B C 1
ATOM 756 O O . THR B 1 17 ? -14.984 4.078 5.613 1 97.38 17 THR B O 1
ATOM 759 N N . ASN B 1 18 ? -14.641 4.074 3.285 1 95.62 18 ASN B N 1
ATOM 760 C CA . ASN B 1 18 ? -14.867 5.516 3.25 1 95.62 18 ASN B CA 1
ATOM 761 C C . ASN B 1 18 ? -16.344 5.848 3.025 1 95.62 18 ASN B C 1
ATOM 763 O O . ASN B 1 18 ? -17.172 4.949 2.943 1 95.62 18 ASN B O 1
ATOM 767 N N . ALA B 1 19 ? -16.594 7.156 2.984 1 94.56 19 ALA B N 1
ATOM 768 C CA . ALA B 1 19 ? -17.969 7.629 2.938 1 94.56 19 ALA B CA 1
ATOM 769 C C . ALA B 1 19 ? -18.672 7.156 1.665 1 94.56 19 ALA B C 1
ATOM 771 O O . ALA B 1 19 ? -19.891 7.012 1.638 1 94.56 19 ALA B O 1
ATOM 772 N N . LYS B 1 20 ? -17.984 6.828 0.563 1 94.88 20 LYS B N 1
ATOM 773 C CA . LYS B 1 20 ? -18.547 6.406 -0.716 1 94.88 20 LYS B CA 1
ATOM 774 C C . LYS B 1 20 ? -18.703 4.891 -0.77 1 94.88 20 LYS B C 1
ATOM 776 O O . LYS B 1 20 ? -19.188 4.344 -1.768 1 94.88 20 LYS B O 1
ATOM 781 N N . GLY B 1 21 ? -18.281 4.254 0.29 1 96.06 21 GLY B N 1
ATOM 782 C CA . GLY B 1 21 ? -18.422 2.809 0.358 1 96.06 21 GLY B CA 1
ATOM 783 C C . GLY B 1 21 ? -17.203 2.064 -0.13 1 96.06 21 GLY B C 1
ATOM 784 O O . GLY B 1 21 ? -17.188 0.833 -0.159 1 96.06 21 GLY B O 1
ATOM 785 N N . TRP B 1 22 ? -16.25 2.754 -0.554 1 97.31 22 TRP B N 1
ATOM 786 C CA . TRP B 1 22 ? -15.016 2.111 -0.978 1 97.31 22 TRP B CA 1
ATOM 787 C C . TRP B 1 22 ? -14.242 1.567 0.221 1 97.31 22 TRP B C 1
ATOM 789 O O . TRP B 1 22 ? -14.156 2.225 1.26 1 97.31 22 TRP B O 1
ATOM 799 N N . ARG B 1 23 ? -13.703 0.36 0.05 1 97.69 23 ARG B N 1
ATOM 800 C CA . ARG B 1 23 ? -12.984 -0.316 1.129 1 97.69 23 ARG B CA 1
ATOM 801 C C . ARG B 1 23 ? -11.5 -0.439 0.809 1 97.69 23 ARG B C 1
ATOM 803 O O . ARG B 1 23 ? -11.133 -0.834 -0.298 1 97.69 23 ARG B O 1
ATOM 810 N N . LYS B 1 24 ? -10.703 0.034 1.747 1 98.06 24 LYS B N 1
ATOM 811 C CA . LYS B 1 24 ? -9.273 -0.269 1.685 1 98.06 24 LYS B CA 1
ATOM 812 C C . LYS B 1 24 ? -8.984 -1.66 2.238 1 98.06 24 LYS B C 1
ATOM 814 O O . LYS B 1 24 ? -9.25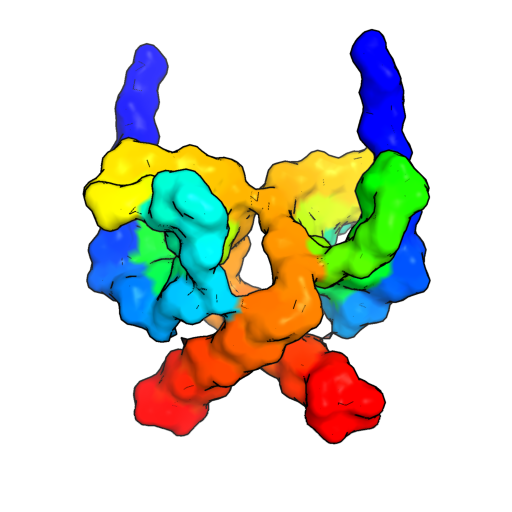8 -1.938 3.408 1 98.06 24 LYS B O 1
ATOM 819 N N . GLU B 1 25 ? -8.391 -2.496 1.33 1 98.19 25 GLU B N 1
ATOM 820 C CA . GLU B 1 25 ? -8.281 -3.9 1.709 1 98.19 25 GLU B CA 1
ATOM 821 C C . GLU B 1 25 ? -6.879 -4.438 1.453 1 98.19 25 GLU B C 1
ATOM 823 O O . GLU B 1 25 ? -6.203 -3.996 0.521 1 98.19 25 GLU B O 1
ATOM 828 N N . LEU B 1 26 ? -6.465 -5.328 2.293 1 98.38 26 LEU B N 1
ATOM 829 C CA . LEU B 1 26 ? -5.363 -6.23 1.985 1 98.38 26 LEU B CA 1
ATOM 830 C C . LEU B 1 26 ? -5.883 -7.566 1.464 1 98.38 26 LEU B C 1
ATOM 832 O O . LEU B 1 26 ? -6.684 -8.227 2.129 1 98.38 26 LEU B O 1
ATOM 836 N N . ASN B 1 27 ? -5.48 -7.879 0.262 1 98 27 ASN B N 1
ATOM 837 C CA . ASN B 1 27 ? -5.898 -9.117 -0.388 1 98 27 ASN B CA 1
ATOM 838 C C . ASN B 1 27 ? -4.719 -9.836 -1.036 1 98 27 ASN B C 1
ATOM 840 O O . ASN B 1 27 ? -3.664 -9.234 -1.253 1 98 27 ASN B O 1
ATOM 844 N N . LEU B 1 28 ? -4.926 -11.117 -1.213 1 97.88 28 LEU B N 1
ATOM 845 C CA . LEU B 1 28 ? -4.152 -11.812 -2.24 1 97.88 28 LEU B CA 1
ATOM 846 C C . LEU B 1 28 ? -4.844 -11.719 -3.596 1 97.88 28 LEU B C 1
ATOM 848 O O . LEU B 1 28 ? -5.984 -12.156 -3.748 1 97.88 28 LEU B O 1
ATOM 852 N N . VAL B 1 29 ? -4.176 -11.055 -4.539 1 96.62 29 VAL B N 1
ATOM 853 C CA . VAL B 1 29 ? -4.812 -10.797 -5.824 1 96.62 29 VAL B CA 1
ATOM 854 C C . VAL B 1 29 ? -3.947 -11.352 -6.953 1 96.62 29 VAL B C 1
ATOM 856 O O . VAL B 1 29 ? -2.729 -11.164 -6.957 1 96.62 29 VAL B O 1
ATOM 859 N N . SER B 1 30 ? -4.57 -12.125 -7.863 1 96.75 30 SER B N 1
ATOM 860 C CA . SER B 1 30 ? -3.953 -12.523 -9.125 1 96.75 30 SER B CA 1
ATOM 861 C C . SER B 1 30 ? -4.23 -11.508 -10.227 1 96.75 30 SER B C 1
ATOM 863 O O . SER B 1 30 ? -5.387 -11.234 -10.547 1 96.75 30 SER B O 1
ATOM 865 N N . TRP B 1 31 ? -3.143 -10.945 -10.758 1 94 31 TRP B N 1
ATOM 866 C CA . TRP B 1 31 ? -3.236 -9.969 -11.836 1 94 31 TRP B CA 1
ATOM 867 C C . TRP B 1 31 ? -2.836 -10.586 -13.172 1 94 31 TRP B C 1
ATOM 869 O O . TRP B 1 31 ? -1.734 -11.125 -13.305 1 94 31 TRP B O 1
ATOM 879 N N . ASN B 1 32 ? -3.729 -10.523 -14.062 1 93.81 32 ASN B N 1
ATOM 880 C CA . ASN B 1 32 ? -3.51 -11.055 -15.406 1 93.81 32 ASN B CA 1
ATOM 881 C C . ASN B 1 32 ? -3.154 -12.539 -15.367 1 93.81 32 ASN B C 1
ATOM 883 O O . ASN B 1 32 ? -2.221 -12.977 -16.047 1 93.81 32 ASN B O 1
ATOM 887 N N . GLU B 1 33 ? -3.76 -13.211 -14.438 1 92.81 33 GLU B N 1
ATOM 888 C CA . GLU B 1 33 ? -3.68 -14.664 -14.328 1 92.81 33 GLU B CA 1
ATOM 889 C C . GLU B 1 33 ? -2.291 -15.109 -13.883 1 92.81 33 GLU B C 1
ATOM 891 O O . GLU B 1 33 ? -1.841 -16.203 -14.234 1 92.81 33 GLU B O 1
ATOM 896 N N . ARG B 1 34 ? -1.596 -14.242 -13.25 1 94.38 34 ARG B N 1
ATOM 897 C CA . ARG B 1 34 ? -0.299 -14.562 -12.672 1 94.38 34 ARG B CA 1
ATOM 898 C C . ARG B 1 34 ? -0.443 -14.977 -11.203 1 94.38 34 ARG B C 1
ATOM 900 O O . ARG B 1 34 ? -1.554 -15.008 -10.672 1 94.38 34 ARG B O 1
ATOM 907 N N . ASP B 1 35 ? 0.639 -15.422 -10.719 1 95.25 35 ASP B N 1
ATOM 908 C CA . ASP B 1 35 ? 0.62 -15.812 -9.312 1 95.25 35 ASP B CA 1
ATOM 909 C C . ASP B 1 35 ? 0.102 -14.68 -8.43 1 95.25 35 ASP B C 1
ATOM 911 O O . ASP B 1 35 ? 0.438 -13.516 -8.648 1 95.25 35 ASP B O 1
ATOM 915 N N . ALA B 1 36 ? -0.704 -15.047 -7.453 1 96.12 36 ALA B N 1
ATOM 916 C CA . ALA B 1 36 ? -1.296 -14.055 -6.559 1 96.12 36 ALA B CA 1
ATOM 917 C C . ALA B 1 36 ? -0.224 -13.359 -5.73 1 96.12 36 ALA B C 1
ATOM 919 O O . ALA B 1 36 ? 0.757 -13.984 -5.32 1 96.12 36 ALA B O 1
ATOM 920 N N . LYS B 1 37 ? -0.403 -12.086 -5.508 1 96.38 37 LYS B N 1
ATOM 921 C CA . LYS B 1 37 ? 0.456 -11.273 -4.648 1 96.38 37 LYS B CA 1
ATOM 922 C C . LYS B 1 37 ? -0.358 -10.57 -3.57 1 96.38 37 LYS B C 1
ATOM 924 O O . LYS B 1 37 ? -1.572 -10.406 -3.705 1 96.38 37 LYS B O 1
ATOM 929 N N . TYR B 1 38 ? 0.335 -10.281 -2.545 1 97.88 38 TYR B N 1
ATOM 930 C CA . TYR B 1 38 ? -0.294 -9.375 -1.591 1 97.88 38 TYR B CA 1
ATOM 931 C C . TYR B 1 38 ? -0.574 -8.016 -2.23 1 97.88 38 TYR B C 1
ATOM 933 O O . TYR B 1 38 ? 0.261 -7.488 -2.969 1 97.88 38 TYR B O 1
ATOM 941 N N . ASP B 1 39 ? -1.75 -7.508 -2.006 1 97.69 39 ASP B N 1
ATOM 942 C CA . ASP B 1 39 ? -2.203 -6.277 -2.648 1 97.69 39 ASP B CA 1
ATOM 943 C C . ASP B 1 39 ? -2.945 -5.383 -1.658 1 97.69 39 ASP B C 1
ATOM 945 O O . ASP B 1 39 ? -3.811 -5.852 -0.916 1 97.69 39 ASP B O 1
ATOM 949 N N . LEU B 1 40 ? -2.488 -4.215 -1.536 1 97.88 40 LEU B N 1
ATOM 950 C CA . LEU B 1 40 ? -3.164 -3.205 -0.727 1 97.88 40 LEU B CA 1
ATOM 951 C C . LEU B 1 40 ? -3.775 -2.121 -1.609 1 97.88 40 LEU B C 1
ATOM 953 O O . LEU B 1 40 ? -3.057 -1.422 -2.328 1 97.88 40 LEU B O 1
ATOM 957 N N . ARG B 1 41 ? -5.16 -2.02 -1.592 1 97.25 41 ARG B N 1
ATOM 958 C CA . ARG B 1 41 ? -5.84 -1.064 -2.461 1 97.25 41 ARG B CA 1
ATOM 959 C C . ARG B 1 41 ? -7.277 -0.834 -2.006 1 97.25 41 ARG B C 1
ATOM 961 O O . ARG B 1 41 ? -7.777 -1.541 -1.127 1 97.25 41 ARG B O 1
ATOM 968 N N . GLU B 1 42 ? -7.863 0.2 -2.617 1 97.19 42 GLU B N 1
ATOM 969 C CA . GLU B 1 42 ? -9.273 0.476 -2.355 1 97.19 42 GLU B CA 1
ATOM 970 C C . GLU B 1 42 ? -10.164 -0.141 -3.428 1 97.19 42 GLU B C 1
ATOM 972 O O . GLU B 1 42 ? -9.844 -0.091 -4.617 1 97.19 42 GLU B O 1
ATOM 977 N N . TRP B 1 43 ? -11.188 -0.678 -2.955 1 97.06 43 TRP B N 1
ATOM 978 C CA . TRP B 1 43 ? -12.156 -1.347 -3.82 1 97.06 43 TRP B CA 1
ATOM 979 C C . TRP B 1 43 ? -13.555 -0.794 -3.598 1 97.06 43 TRP B C 1
ATOM 981 O O . TRP B 1 43 ? -13.938 -0.482 -2.467 1 97.06 43 TRP B O 1
ATOM 991 N N . ASN B 1 44 ? -14.227 -0.74 -4.727 1 96.38 44 ASN B N 1
ATOM 992 C CA . ASN B 1 44 ? -15.641 -0.427 -4.535 1 96.38 44 ASN B CA 1
ATOM 993 C C . ASN B 1 44 ? -16.406 -1.62 -3.973 1 96.38 44 ASN B C 1
ATOM 995 O O . ASN B 1 44 ? -15.844 -2.709 -3.826 1 96.38 44 ASN B O 1
ATOM 999 N N . GLU B 1 45 ? -17.641 -1.389 -3.631 1 91.06 45 GLU B N 1
ATOM 1000 C CA . GLU B 1 45 ? -18.453 -2.334 -2.857 1 91.06 45 GLU B CA 1
ATOM 1001 C C . GLU B 1 45 ? -18.5 -3.697 -3.539 1 91.06 45 GLU B C 1
ATOM 1003 O O . GLU B 1 45 ? -18.375 -4.73 -2.881 1 91.06 45 GLU B O 1
ATOM 1008 N N . ASP B 1 46 ? -18.641 -3.752 -4.855 1 90.12 46 ASP B N 1
ATOM 1009 C CA . ASP B 1 46 ? -18.797 -5.031 -5.543 1 90.12 46 ASP B CA 1
ATOM 1010 C C . ASP B 1 46 ? -17.469 -5.461 -6.184 1 90.12 46 ASP B C 1
ATOM 1012 O O . ASP B 1 46 ? -17.453 -6.379 -7.008 1 90.12 46 ASP B O 1
ATOM 1016 N N . HIS B 1 47 ? -16.328 -4.824 -5.816 1 91.56 47 HIS B N 1
ATOM 1017 C CA . HIS B 1 47 ? -14.969 -5.145 -6.258 1 91.56 47 HIS B CA 1
ATOM 1018 C C . HIS B 1 47 ? -14.875 -5.141 -7.781 1 91.56 47 HIS B C 1
ATOM 1020 O O . HIS B 1 47 ? -14.117 -5.926 -8.359 1 91.56 47 HIS B O 1
ATOM 1026 N N . THR B 1 48 ? -15.695 -4.281 -8.445 1 91 48 THR B N 1
ATOM 1027 C CA . THR B 1 48 ? -15.602 -4.156 -9.891 1 91 48 THR B CA 1
ATOM 1028 C C . THR B 1 48 ? -14.633 -3.047 -10.281 1 91 48 THR B C 1
ATOM 1030 O O . THR B 1 48 ? -14.172 -2.986 -11.422 1 91 48 THR B O 1
ATOM 1033 N N . ARG B 1 49 ? -14.383 -2.137 -9.336 1 92.69 49 ARG B N 1
ATOM 1034 C CA . ARG B 1 49 ? -13.43 -1.048 -9.523 1 92.69 49 ARG B CA 1
ATOM 1035 C C . ARG B 1 49 ? -12.414 -1.008 -8.383 1 92.69 49 ARG B C 1
ATOM 1037 O O . ARG B 1 49 ? -12.711 -1.442 -7.266 1 92.69 49 ARG B O 1
ATOM 1044 N N . MET B 1 50 ? -11.305 -0.496 -8.781 1 93.88 50 MET B N 1
ATOM 1045 C CA . MET B 1 50 ? -10.258 -0.349 -7.773 1 93.88 50 MET B CA 1
ATOM 1046 C C . MET B 1 50 ? -9.445 0.922 -8.008 1 93.88 50 MET B C 1
ATOM 1048 O O . MET B 1 50 ? -9.391 1.425 -9.133 1 93.88 50 MET B O 1
ATOM 1052 N N . SER B 1 51 ? -8.922 1.396 -6.891 1 92.44 51 SER B N 1
ATOM 1053 C CA . SER B 1 51 ? -7.965 2.496 -7.008 1 92.44 51 SER B CA 1
ATOM 1054 C C . SER B 1 51 ? -6.551 1.977 -7.234 1 92.44 51 SER B C 1
ATOM 1056 O O . SER B 1 51 ? -6.34 0.77 -7.367 1 92.44 51 SER B O 1
ATOM 1058 N N . LYS B 1 52 ? -5.746 2.938 -7.469 1 90.44 52 LYS B N 1
ATOM 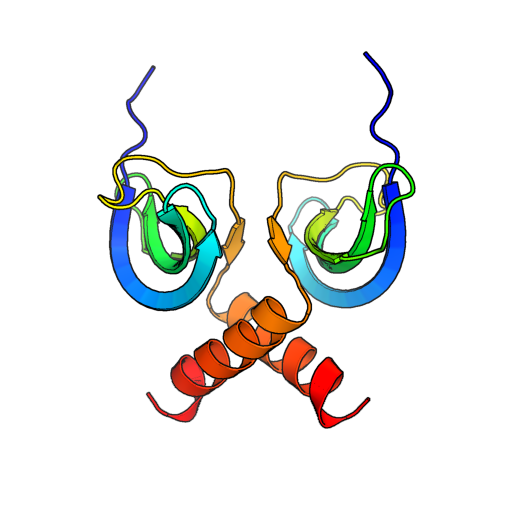1059 C CA . LYS B 1 52 ? -4.34 2.545 -7.5 1 90.44 52 LYS B CA 1
ATOM 1060 C C . LYS B 1 52 ? -3.891 1.994 -6.148 1 90.44 52 LYS B C 1
ATOM 1062 O O . LYS B 1 52 ? -4.352 2.455 -5.102 1 90.44 52 LYS B O 1
ATOM 1067 N N . GLY B 1 53 ? -3.08 0.983 -6.238 1 94.44 53 GLY B N 1
ATOM 1068 C CA . GLY B 1 53 ? -2.557 0.358 -5.031 1 94.44 53 GLY B CA 1
ATOM 1069 C C . GLY B 1 53 ? -1.12 -0.106 -5.176 1 94.44 53 GLY B C 1
ATOM 1070 O O . GLY B 1 53 ? -0.377 0.411 -6.012 1 94.44 53 GLY B O 1
ATOM 1071 N N . ILE B 1 54 ? -0.826 -0.947 -4.285 1 96 54 ILE B N 1
ATOM 1072 C CA . ILE B 1 54 ? 0.543 -1.451 -4.285 1 96 54 ILE B CA 1
ATOM 1073 C C . ILE B 1 54 ? 0.542 -2.947 -3.977 1 96 54 ILE B C 1
ATOM 1075 O O . ILE B 1 54 ? -0.264 -3.422 -3.174 1 96 54 ILE B O 1
ATOM 1079 N N . THR B 1 55 ? 1.416 -3.65 -4.609 1 96.12 55 THR B N 1
ATOM 1080 C CA . THR B 1 55 ? 1.571 -5.086 -4.387 1 96.12 55 THR B CA 1
ATOM 1081 C C . THR B 1 55 ? 2.871 -5.379 -3.645 1 96.12 55 THR B C 1
ATOM 1083 O O . THR B 1 55 ? 3.82 -4.594 -3.709 1 96.12 55 THR B O 1
ATOM 1086 N N . PHE B 1 56 ? 2.855 -6.461 -2.988 1 96 56 PHE B N 1
ATOM 1087 C CA . PHE B 1 56 ? 3.998 -6.914 -2.205 1 96 56 PHE B CA 1
ATOM 1088 C C . PHE B 1 56 ? 4.25 -8.398 -2.426 1 96 56 PHE B C 1
ATOM 1090 O O . PHE B 1 56 ? 3.309 -9.172 -2.619 1 96 56 PHE B O 1
ATOM 1097 N N . THR B 1 57 ? 5.539 -8.719 -2.408 1 95.88 57 THR B N 1
ATOM 1098 C CA . THR B 1 57 ? 5.863 -10.133 -2.217 1 95.88 57 THR B CA 1
ATOM 1099 C C . THR B 1 57 ? 5.613 -10.555 -0.772 1 95.88 57 THR B C 1
ATOM 1101 O O . THR B 1 57 ? 5.359 -9.711 0.091 1 95.88 57 THR B O 1
ATOM 1104 N N . GLU B 1 58 ? 5.66 -11.891 -0.594 1 96.31 58 GLU B N 1
ATOM 1105 C CA . GLU B 1 58 ? 5.527 -12.383 0.774 1 96.31 58 GLU B CA 1
ATOM 1106 C C . GLU B 1 58 ? 6.633 -11.828 1.67 1 96.31 58 GLU B C 1
ATOM 1108 O O . GLU B 1 58 ? 6.379 -11.453 2.816 1 96.31 58 GLU B O 1
ATOM 1113 N N . GLU B 1 59 ? 7.812 -11.82 1.172 1 97.31 59 GLU B N 1
ATOM 1114 C CA . GLU B 1 59 ? 8.938 -11.289 1.931 1 97.31 59 GLU B CA 1
ATOM 1115 C C . GLU B 1 59 ? 8.711 -9.828 2.314 1 97.31 59 GLU B C 1
ATOM 1117 O O . GLU B 1 59 ? 8.945 -9.438 3.459 1 97.31 59 GLU B O 1
ATOM 1122 N N . GLU B 1 60 ? 8.242 -9.062 1.43 1 97.94 60 GLU B N 1
ATOM 1123 C CA . GLU B 1 60 ? 7.961 -7.648 1.685 1 97.94 60 GLU B CA 1
ATOM 1124 C C . GLU B 1 60 ? 6.879 -7.484 2.748 1 97.94 60 GLU B C 1
ATOM 1126 O O . GLU B 1 60 ? 6.961 -6.594 3.594 1 97.94 60 GLU B O 1
ATOM 1131 N N . ALA B 1 61 ? 5.859 -8.328 2.652 1 98.12 61 ALA B N 1
ATOM 1132 C CA . ALA B 1 61 ? 4.766 -8.266 3.621 1 98.12 61 ALA B CA 1
ATOM 1133 C C . ALA B 1 61 ? 5.27 -8.555 5.035 1 98.12 61 ALA B C 1
ATOM 1135 O O . A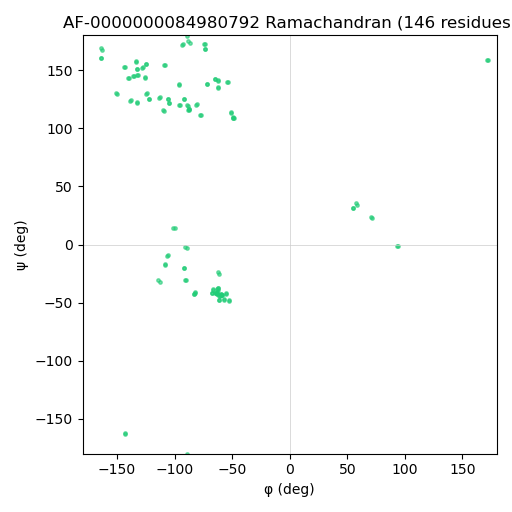LA B 1 61 ? 4.816 -7.93 5.996 1 98.12 61 ALA B O 1
ATOM 1136 N N . LYS B 1 62 ? 6.184 -9.461 5.094 1 98.19 62 LYS B N 1
ATOM 1137 C CA . LYS B 1 62 ? 6.746 -9.789 6.398 1 98.19 62 LYS B CA 1
ATOM 1138 C C . LYS B 1 62 ? 7.559 -8.625 6.957 1 98.19 62 LYS B C 1
ATOM 1140 O O . LYS B 1 62 ? 7.477 -8.32 8.148 1 98.19 62 LYS B O 1
ATOM 1145 N N . VAL B 1 63 ? 8.305 -8.031 6.102 1 98.44 63 VAL B N 1
ATOM 1146 C CA . VAL B 1 63 ? 9.086 -6.879 6.535 1 98.44 63 VAL B CA 1
ATOM 1147 C C . VAL B 1 63 ? 8.148 -5.754 6.973 1 98.44 63 VAL B C 1
ATOM 1149 O O . VAL B 1 63 ? 8.398 -5.094 7.984 1 98.44 63 VAL B O 1
ATOM 1152 N N . LEU B 1 64 ? 7.102 -5.551 6.215 1 98.44 64 LEU B N 1
ATOM 1153 C CA . LEU B 1 64 ? 6.113 -4.535 6.555 1 98.44 64 LEU B CA 1
ATOM 1154 C C . LEU B 1 64 ? 5.543 -4.781 7.949 1 98.44 64 LEU B C 1
ATOM 1156 O O . LEU B 1 64 ? 5.406 -3.846 8.742 1 98.44 64 LEU B O 1
ATOM 1160 N N . LYS B 1 65 ? 5.191 -6.016 8.148 1 98.25 65 LYS B N 1
ATOM 1161 C CA . LYS B 1 65 ? 4.691 -6.398 9.461 1 98.25 65 LYS B CA 1
ATOM 1162 C C . LYS B 1 65 ? 5.664 -5.977 10.562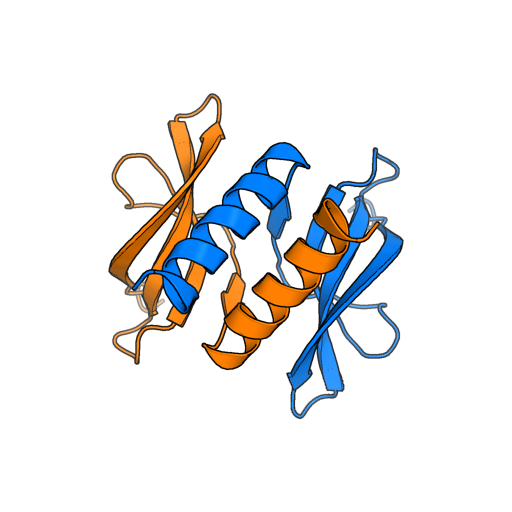 1 98.25 65 LYS B C 1
ATOM 1164 O O . LYS B 1 65 ? 5.262 -5.359 11.555 1 98.25 65 LYS B O 1
ATOM 1169 N N . GLU B 1 66 ? 6.898 -6.277 10.375 1 98.19 66 GLU B N 1
ATOM 1170 C CA . GLU B 1 66 ? 7.906 -5.969 11.391 1 98.19 66 GLU B CA 1
ATOM 1171 C C . GLU B 1 66 ? 8.047 -4.461 11.586 1 98.19 66 GLU B C 1
ATOM 1173 O O . GLU B 1 66 ? 8.219 -3.992 12.711 1 98.19 66 GLU B O 1
ATOM 1178 N N . ILE B 1 67 ? 8.039 -3.723 10.531 1 98.31 67 ILE B N 1
ATOM 1179 C CA . ILE B 1 67 ? 8.148 -2.27 10.609 1 98.31 67 ILE B CA 1
ATOM 1180 C C . ILE B 1 67 ? 6.977 -1.708 11.406 1 98.31 67 ILE B C 1
ATOM 1182 O O . ILE B 1 67 ? 7.156 -0.834 12.258 1 98.31 67 ILE B O 1
ATOM 1186 N N . LEU B 1 68 ? 5.797 -2.209 11.125 1 98.19 68 LEU B N 1
ATOM 1187 C CA . LEU B 1 68 ? 4.602 -1.723 11.797 1 98.19 68 LEU B CA 1
ATOM 1188 C C . LEU B 1 68 ? 4.629 -2.086 13.281 1 98.19 68 LEU B C 1
ATOM 1190 O O . LEU B 1 68 ? 4.215 -1.29 14.125 1 98.19 68 LEU B O 1
ATOM 1194 N N . ILE B 1 69 ? 5.09 -3.229 13.578 1 97.69 69 ILE B N 1
ATOM 1195 C CA . ILE B 1 69 ? 5.227 -3.635 14.977 1 97.69 69 ILE B CA 1
ATOM 1196 C C . ILE B 1 69 ? 6.191 -2.697 15.695 1 97.69 69 ILE B C 1
ATOM 1198 O O . ILE B 1 69 ? 5.906 -2.229 16.797 1 97.69 69 ILE B O 1
ATOM 1202 N N . ASP B 1 70 ? 7.285 -2.479 15.07 1 97.44 70 ASP B N 1
ATOM 1203 C CA . ASP B 1 70 ? 8.266 -1.576 15.664 1 97.44 70 ASP B CA 1
ATOM 1204 C C . ASP B 1 70 ? 7.68 -0.182 15.867 1 97.44 70 ASP B C 1
ATOM 1206 O O . ASP B 1 70 ? 7.902 0.447 16.906 1 97.44 70 ASP B O 1
ATOM 1210 N N . GLU B 1 71 ? 6.977 0.292 14.914 1 96.5 71 GLU B N 1
ATOM 1211 C CA . GLU B 1 71 ? 6.395 1.631 14.922 1 96.5 71 GLU B CA 1
ATOM 1212 C C . GLU B 1 71 ? 5.391 1.786 16.062 1 96.5 71 GLU B C 1
ATOM 1214 O O . GLU B 1 71 ? 5.363 2.816 16.734 1 96.5 71 GLU B O 1
ATOM 1219 N N . PHE B 1 72 ? 4.57 0.77 16.375 1 96.56 72 PHE B N 1
ATOM 1220 C CA . PHE B 1 72 ? 3.438 0.963 17.281 1 96.56 72 PHE B CA 1
ATOM 1221 C C . PHE B 1 72 ? 3.693 0.297 18.625 1 96.56 72 PHE B C 1
ATOM 1223 O O . PHE B 1 72 ? 2.996 0.575 19.609 1 96.56 72 PHE B O 1
ATOM 1230 N N . GLU B 1 73 ? 4.562 -0.54 18.688 1 92.31 73 GLU B N 1
ATOM 1231 C CA . GLU B 1 73 ? 4.773 -1.265 19.938 1 92.31 73 GLU B CA 1
ATOM 1232 C C . GLU B 1 73 ? 6.117 -0.904 20.562 1 92.31 73 GLU B C 1
ATOM 1234 O O . GLU B 1 73 ? 6.293 -1.035 21.766 1 92.31 73 GLU B O 1
ATOM 1239 N N . ASN B 1 74 ? 7.156 -0.587 19.781 1 84.62 74 ASN B N 1
ATOM 1240 C CA . ASN B 1 74 ? 8.477 -0.314 20.344 1 84.62 74 ASN B CA 1
ATOM 1241 C C . ASN B 1 74 ? 8.805 1.177 20.312 1 84.62 74 ASN B C 1
ATOM 1243 O O . ASN B 1 74 ? 9.812 1.606 20.859 1 84.62 74 ASN B O 1
ATOM 1247 N N . ASN B 1 75 ? 7.988 1.96 19.641 1 69.19 75 ASN B N 1
ATOM 1248 C CA . ASN B 1 75 ? 8.234 3.398 19.672 1 69.19 75 ASN B CA 1
ATOM 1249 C C . ASN B 1 75 ? 7.156 4.133 20.469 1 69.19 75 ASN B C 1
ATOM 1251 O O . ASN B 1 75 ? 5.984 3.756 20.422 1 69.19 75 ASN B O 1
#

Secondary structure (DSSP, 8-state):
-----EEEEEEEEEEEE-TTS-EEEEEEEEETTSPPEEEEEEE-TTSS-B---EEE-HHHHHHHHHHHHIIIII-/-----EEEEEEEEEEEE-TTS-EEEEEEEEETTPPPEEEEEEE-TTSS-B---EEE-HHHHHHHHHHHHIIIII-

InterPro domains:
  IPR003173 Transcriptional coactivator p15 (PC4), C-terminal [PF02229] (20-67)
  IPR017154 PC4-like [PIRSF037246] (1-68)

Nearest PDB structures (foldseek):
  3pm7-assembly1_B  TM=8.931E-01  e=7.892E-08  Enterococcus faecalis
  4g06-assembly1_B  TM=9.237E-01  e=7.380E-07  Streptococcus pneumoniae
  2ltd-assembly1_B  TM=8.762E-01  e=9.282E-07  Lactococcus lactis subsp. lactis Il1403
  3pm7-assembly1_A  TM=8.998E-01  e=2.323E-06  Enterococcus faecalis
  2l3a-assembly1_B  TM=7.801E-01  e=2.893E-05  Streptococcus pneumoniae